Protein AF-A0A919UEI0-F1 (afdb_monomer)

pLDDT: mean 94.54, std 3.65, range [73.5, 98.19]

Organism: NCBI:txid685454

Sequence (59 aa):
MRVGIAPDGRLTVVPPNAVAGQSVTFVAERDLLLGVTACPAATANGGRTLPLVVEIGTP

Solvent-accessible surface area (backbone atoms only — not comparable to full-atom values): 4331 Å² total; per-residue (Å²): 128,36,74,48,73,45,98,89,69,47,77,43,75,38,51,50,90,78,57,92,90,70,84,86,88,82,82,77,95,57,93,78,87,85,86,85,77,63,66,78,56,24,69,50,50,63,71,42,68,62,88,74,89,85,86,87,81,80,135

Mean predicted aligned error: 3.15 Å

Secondary structure (DSSP, 8-state):
-EEEE-TTS-EEEE-----TT-------SS-----------GGGGTTS-----------

Structure (mmCIF, N/CA/C/O backbone):
data_AF-A0A919UEI0-F1
#
_entry.id   AF-A0A919UEI0-F1
#
loop_
_atom_site.group_PDB
_atom_site.id
_atom_site.type_symbol
_atom_site.label_atom_id
_atom_site.label_alt_id
_atom_site.label_comp_id
_atom_site.label_asym_id
_atom_site.label_entity_id
_atom_site.label_seq_id
_atom_site.pdbx_PDB_ins_code
_atom_site.Cartn_x
_atom_site.Cartn_y
_atom_site.Cartn_z
_atom_site.occupancy
_atom_site.B_iso_or_equiv
_atom_site.auth_seq_id
_atom_site.auth_comp_id
_atom_site.auth_asym_id
_atom_site.auth_atom_id
_atom_site.pdbx_PDB_model_num
ATOM 1 N N . MET A 1 1 ? 2.025 2.471 -3.549 1.00 92.50 1 MET A N 1
ATOM 2 C CA . MET A 1 1 ? 2.206 1.907 -4.907 1.00 92.50 1 MET A CA 1
ATOM 3 C C . MET A 1 1 ? 2.427 3.065 -5.870 1.00 92.50 1 MET A C 1
ATOM 5 O O . MET A 1 1 ? 1.757 4.075 -5.699 1.00 92.50 1 MET A O 1
ATOM 9 N N . ARG A 1 2 ? 3.345 2.961 -6.836 1.00 95.94 2 ARG A N 1
ATOM 10 C CA . ARG A 1 2 ? 3.551 4.000 -7.856 1.00 95.94 2 ARG A CA 1
ATOM 11 C C . ARG A 1 2 ? 3.414 3.371 -9.238 1.00 95.94 2 ARG A C 1
ATOM 13 O O . ARG A 1 2 ? 4.256 2.573 -9.642 1.00 95.94 2 ARG A O 1
ATOM 20 N N . VAL A 1 3 ? 2.320 3.701 -9.919 1.00 96.69 3 V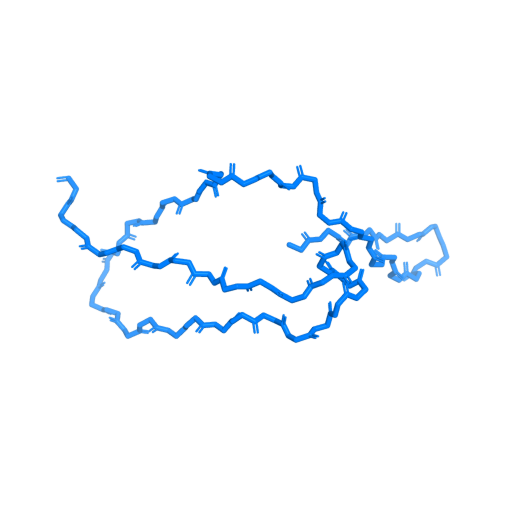AL A N 1
ATOM 21 C CA . VAL A 1 3 ? 1.970 3.150 -11.232 1.00 96.69 3 VAL A CA 1
ATOM 22 C C . VAL A 1 3 ? 1.710 4.298 -12.192 1.00 96.69 3 VAL A C 1
ATOM 24 O O . VAL A 1 3 ? 0.984 5.228 -11.849 1.00 96.69 3 VAL A O 1
ATOM 27 N N . GLY A 1 4 ? 2.315 4.239 -13.372 1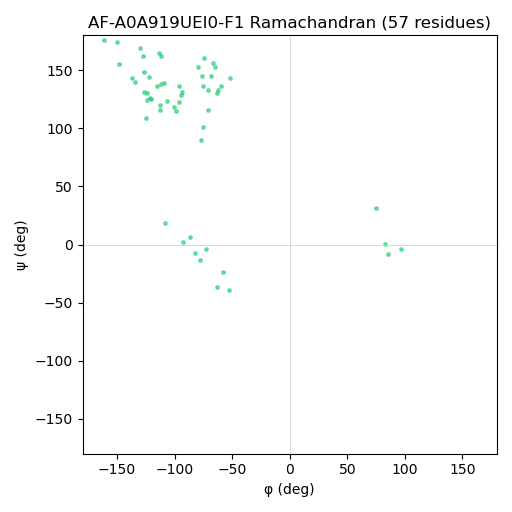.00 96.25 4 GLY A N 1
ATOM 28 C CA . GLY A 1 4 ? 2.031 5.137 -14.486 1.00 96.25 4 GLY A CA 1
ATOM 29 C C . GLY A 1 4 ? 1.393 4.392 -15.655 1.00 96.25 4 GLY A C 1
ATOM 30 O O . GLY A 1 4 ? 1.462 3.164 -15.731 1.00 96.25 4 GLY A O 1
ATOM 31 N N . ILE A 1 5 ? 0.819 5.147 -16.588 1.00 97.75 5 ILE A N 1
ATOM 32 C CA . ILE A 1 5 ? 0.340 4.647 -17.881 1.00 97.75 5 ILE A CA 1
ATOM 33 C C . ILE A 1 5 ? 1.234 5.268 -18.954 1.00 97.75 5 ILE A C 1
ATOM 35 O O . ILE A 1 5 ? 1.349 6.491 -19.034 1.00 97.75 5 ILE A O 1
ATOM 39 N N . ALA A 1 6 ? 1.916 4.431 -19.729 1.00 96.94 6 ALA A N 1
ATOM 40 C CA . ALA A 1 6 ? 2.750 4.863 -20.840 1.00 96.94 6 ALA A CA 1
ATOM 41 C C . ALA A 1 6 ? 1.883 5.290 -22.044 1.00 96.94 6 ALA A C 1
ATOM 43 O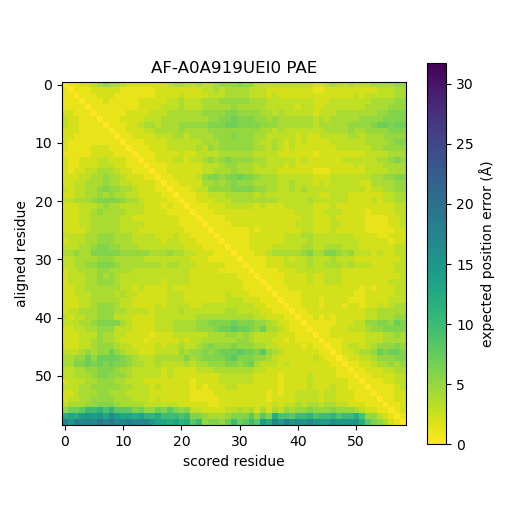 O . ALA A 1 6 ? 0.719 4.894 -22.130 1.00 96.94 6 ALA A O 1
ATOM 44 N N . PRO A 1 7 ? 2.425 6.070 -22.999 1.00 97.69 7 PRO A N 1
ATOM 45 C CA . PRO A 1 7 ? 1.669 6.525 -24.172 1.00 97.69 7 PRO A CA 1
ATOM 46 C C . PRO A 1 7 ? 1.085 5.400 -25.040 1.00 97.69 7 PRO A C 1
ATOM 48 O O . PRO A 1 7 ? 0.106 5.618 -25.745 1.00 97.69 7 PRO A O 1
ATOM 51 N N . ASP A 1 8 ? 1.660 4.198 -24.979 1.00 97.56 8 ASP A N 1
ATOM 52 C CA . ASP A 1 8 ? 1.178 2.993 -25.664 1.00 97.56 8 ASP A CA 1
ATOM 53 C C . ASP A 1 8 ? 0.113 2.215 -24.860 1.00 97.56 8 ASP A C 1
ATOM 55 O O . ASP A 1 8 ? -0.283 1.114 -25.241 1.00 97.56 8 ASP A O 1
ATOM 59 N N . GLY A 1 9 ? -0.343 2.769 -23.732 1.00 97.75 9 GLY A N 1
ATOM 60 C CA . GLY A 1 9 ? -1.348 2.179 -22.850 1.00 97.75 9 GLY A CA 1
ATOM 61 C C . GLY A 1 9 ? -0.802 1.156 -21.852 1.00 97.75 9 GLY A C 1
ATOM 62 O O . GLY A 1 9 ? -1.573 0.614 -21.057 1.00 97.75 9 GLY A O 1
ATOM 63 N N . ARG A 1 10 ? 0.509 0.876 -21.842 1.00 98.19 10 ARG A N 1
ATOM 64 C CA . ARG A 1 10 ? 1.091 -0.090 -20.898 1.00 98.19 10 ARG A CA 1
ATOM 65 C C . ARG A 1 10 ? 1.223 0.502 -19.500 1.00 98.19 10 ARG A C 1
ATOM 67 O O . ARG A 1 10 ? 1.564 1.669 -19.321 1.00 98.19 10 ARG A O 1
ATOM 74 N N . LEU A 1 11 ? 1.027 -0.338 -18.486 1.00 97.00 11 LEU A N 1
ATOM 75 C CA . LEU A 1 11 ? 1.317 0.031 -17.104 1.00 97.00 11 LEU A CA 1
ATOM 76 C C . LEU A 1 11 ? 2.825 0.015 -16.853 1.00 97.00 11 LEU A C 1
ATOM 78 O O . LEU A 1 11 ? 3.522 -0.931 -17.225 1.00 97.00 11 LEU A O 1
ATOM 82 N N . THR A 1 12 ? 3.313 1.031 -16.152 1.00 95.12 12 THR A N 1
ATOM 83 C CA . THR A 1 12 ? 4.668 1.066 -15.600 1.00 95.12 12 THR A CA 1
ATOM 84 C C . THR A 1 12 ? 4.576 1.018 -14.083 1.00 95.12 12 THR A C 1
ATOM 86 O O . THR A 1 12 ? 4.025 1.917 -13.455 1.00 95.12 12 THR A O 1
ATOM 89 N N . VAL A 1 13 ? 5.091 -0.051 -13.479 1.00 94.94 13 VAL A N 1
ATOM 90 C CA . VAL A 1 13 ? 5.174 -0.184 -12.020 1.00 94.94 13 VAL A CA 1
ATOM 91 C C . VAL A 1 13 ? 6.597 0.150 -11.610 1.00 94.94 13 VAL A C 1
ATOM 93 O O . VAL A 1 13 ? 7.538 -0.513 -12.042 1.00 94.94 13 VAL A O 1
ATOM 96 N N . VAL A 1 14 ? 6.756 1.193 -10.803 1.00 93.50 14 VAL A N 1
ATOM 97 C CA . VAL A 1 14 ? 8.067 1.717 -10.401 1.00 93.50 14 VAL A CA 1
ATOM 98 C C . VAL A 1 14 ? 8.160 1.818 -8.876 1.00 93.50 14 VAL A C 1
ATOM 100 O O . VAL A 1 14 ? 7.122 1.812 -8.203 1.00 93.50 14 VAL A O 1
ATOM 103 N N . PRO A 1 15 ? 9.375 1.922 -8.304 1.00 93.56 15 PRO A N 1
ATOM 104 C CA . PRO A 1 15 ? 9.541 2.091 -6.867 1.00 93.56 15 PRO A CA 1
ATOM 105 C C . PRO A 1 15 ? 8.711 3.256 -6.300 1.00 93.56 15 PRO A C 1
ATOM 107 O O . PRO A 1 15 ? 8.569 4.300 -6.955 1.00 93.56 15 PRO A O 1
ATOM 110 N N . PRO A 1 16 ? 8.159 3.109 -5.082 1.00 93.81 16 PRO A N 1
ATOM 111 C CA . PRO A 1 16 ? 7.448 4.192 -4.421 1.00 93.81 16 PRO A CA 1
ATOM 112 C C . PRO A 1 16 ? 8.415 5.339 -4.097 1.00 93.81 16 PRO A C 1
ATOM 114 O O . PRO A 1 16 ? 9.606 5.128 -3.898 1.00 93.81 16 PRO A O 1
ATOM 117 N N . ASN A 1 17 ? 7.890 6.560 -4.023 1.00 92.75 17 ASN A N 1
ATOM 118 C CA . ASN A 1 17 ? 8.613 7.733 -3.518 1.00 92.75 17 ASN A CA 1
ATOM 119 C C . ASN A 1 17 ? 8.387 7.972 -2.014 1.00 92.75 17 ASN A C 1
ATOM 121 O O . ASN A 1 17 ? 8.865 8.969 -1.485 1.00 92.75 17 ASN A O 1
ATOM 125 N N . ALA A 1 18 ? 7.630 7.094 -1.349 1.00 92.00 18 ALA A N 1
ATOM 126 C CA . ALA A 1 18 ? 7.395 7.171 0.084 1.00 92.00 18 ALA A CA 1
ATOM 127 C C . ALA A 1 18 ? 8.684 6.879 0.864 1.00 92.00 18 ALA A C 1
ATOM 129 O O . ALA A 1 18 ? 9.481 6.027 0.464 1.00 92.00 18 ALA A O 1
ATOM 130 N N . VAL A 1 19 ? 8.858 7.565 1.992 1.00 90.88 19 VAL A N 1
ATOM 131 C CA . VAL A 1 19 ? 10.008 7.400 2.894 1.00 90.88 19 VAL A CA 1
ATOM 132 C C . VAL A 1 19 ? 9.582 6.775 4.225 1.00 90.88 19 VAL A C 1
ATOM 134 O O . VAL A 1 19 ? 8.400 6.756 4.567 1.00 90.88 19 VAL A O 1
ATOM 137 N N . ALA A 1 20 ? 10.540 6.237 4.983 1.00 91.94 20 ALA A N 1
ATOM 138 C CA . ALA A 1 20 ? 10.261 5.643 6.290 1.00 91.94 20 AL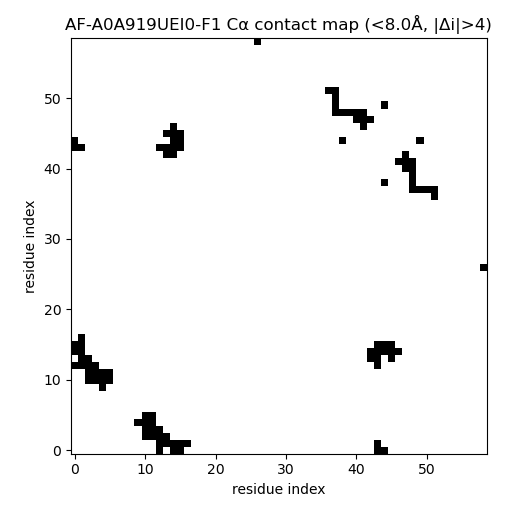A A CA 1
ATOM 139 C C . ALA A 1 20 ? 9.633 6.674 7.247 1.00 91.94 20 ALA A C 1
ATOM 141 O O . ALA A 1 20 ? 10.086 7.814 7.316 1.00 91.94 20 ALA A O 1
ATOM 142 N N . GLY A 1 21 ? 8.594 6.262 7.978 1.00 93.81 21 GLY A N 1
ATOM 143 C CA . GLY A 1 21 ? 7.839 7.126 8.894 1.00 93.81 21 GLY A CA 1
ATOM 144 C C . GLY A 1 21 ? 6.713 7.932 8.236 1.00 93.81 21 GLY A C 1
ATOM 145 O O . GLY A 1 21 ? 5.906 8.523 8.945 1.00 93.81 21 GLY A O 1
ATOM 146 N N . GLN A 1 22 ? 6.608 7.936 6.905 1.00 96.31 22 GLN A N 1
ATOM 147 C CA . GLN A 1 22 ? 5.473 8.554 6.225 1.00 96.31 22 GLN A CA 1
ATOM 148 C C . GLN A 1 22 ? 4.201 7.721 6.439 1.00 96.31 22 GLN A C 1
ATOM 150 O O . GLN A 1 22 ? 4.210 6.503 6.248 1.00 96.31 22 GLN A O 1
ATOM 155 N N . SER A 1 23 ? 3.103 8.386 6.791 1.00 96.44 23 SER A N 1
ATOM 156 C CA . SER A 1 23 ? 1.812 7.757 7.071 1.00 96.44 23 SER A CA 1
ATOM 157 C C . SER A 1 23 ? 0.665 8.426 6.308 1.00 96.44 23 SER A C 1
ATOM 159 O O . SER A 1 23 ? 0.817 9.482 5.689 1.00 96.44 23 SER A O 1
ATOM 161 N N . VAL A 1 24 ? -0.490 7.765 6.335 1.00 96.19 24 VAL A N 1
ATOM 162 C CA . VAL A 1 24 ? -1.785 8.308 5.924 1.00 96.19 24 VAL A CA 1
ATOM 163 C C . VAL A 1 24 ? -2.805 7.916 6.989 1.00 96.19 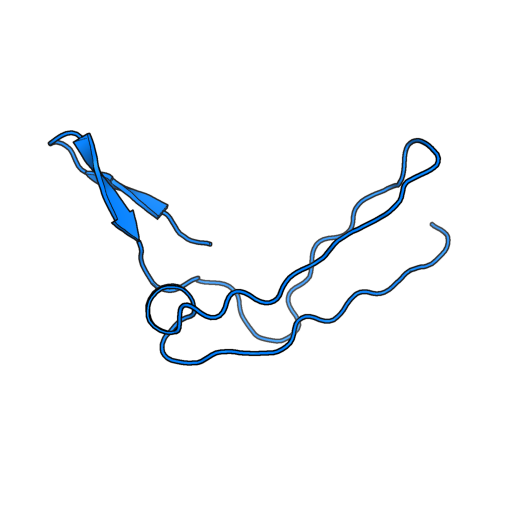24 VAL A C 1
ATOM 165 O O . VAL A 1 24 ? -2.770 6.791 7.488 1.00 96.19 24 VAL A O 1
ATOM 168 N N . THR A 1 25 ? -3.701 8.839 7.328 1.00 96.62 25 THR A N 1
ATOM 169 C CA . THR A 1 25 ? -4.731 8.643 8.353 1.00 96.62 25 THR A CA 1
ATOM 170 C C . THR A 1 25 ? -6.104 8.680 7.706 1.00 96.62 25 THR A C 1
ATOM 172 O O . THR A 1 25 ? -6.379 9.536 6.866 1.00 96.62 25 THR A O 1
ATOM 175 N N . PHE A 1 26 ? -6.969 7.756 8.113 1.00 96.44 26 PHE A N 1
ATOM 176 C CA . PHE A 1 26 ? -8.351 7.668 7.656 1.00 96.44 26 PHE A CA 1
ATOM 177 C C . PHE A 1 26 ? -9.287 7.755 8.860 1.00 96.44 26 PHE A C 1
ATOM 179 O O . PHE A 1 26 ? -8.976 7.214 9.919 1.00 96.44 26 PHE A O 1
ATOM 186 N N . VAL A 1 27 ? -10.441 8.399 8.685 1.00 96.75 27 VAL A N 1
ATOM 187 C CA . VAL A 1 27 ? -11.527 8.382 9.673 1.00 96.75 27 VAL A CA 1
ATOM 188 C C . VAL A 1 27 ? -12.499 7.270 9.297 1.00 96.75 27 VAL A C 1
ATOM 190 O O . VAL A 1 27 ? -12.945 7.187 8.153 1.00 96.75 27 VAL A O 1
ATOM 193 N N . ALA A 1 28 ? -12.830 6.406 10.254 1.00 96.69 28 ALA A N 1
ATOM 194 C CA . ALA A 1 28 ? -13.878 5.414 10.072 1.00 96.69 28 ALA A CA 1
ATOM 195 C C . ALA A 1 28 ? -15.253 6.102 10.168 1.00 96.69 28 ALA A C 1
ATOM 197 O O . ALA A 1 28 ? -15.732 6.391 11.257 1.00 96.69 28 ALA A O 1
ATOM 198 N N . GLU A 1 29 ? -15.893 6.372 9.026 1.00 96.81 29 GLU A N 1
ATOM 199 C CA . GLU A 1 29 ? -17.234 6.995 8.967 1.00 96.81 29 GLU A CA 1
ATOM 200 C C . GLU A 1 29 ? -18.376 6.047 9.394 1.00 96.81 29 GLU A C 1
ATOM 202 O O . GLU A 1 29 ? -19.542 6.435 9.439 1.00 96.81 29 GLU A O 1
ATOM 207 N N . ARG A 1 30 ? -18.046 4.782 9.674 1.00 96.56 30 ARG A N 1
ATOM 208 C CA . ARG A 1 30 ? -18.933 3.713 10.153 1.00 96.56 30 ARG A CA 1
ATOM 209 C C . ARG A 1 30 ? -18.100 2.597 10.785 1.00 96.56 30 ARG A C 1
ATOM 211 O O . ARG A 1 30 ? -16.875 2.618 10.680 1.00 96.56 30 ARG A O 1
ATOM 218 N N . ASP A 1 31 ? -18.759 1.590 11.348 1.00 97.44 31 ASP A N 1
ATOM 219 C CA . ASP A 1 31 ? -18.094 0.375 11.826 1.00 97.44 31 ASP A CA 1
ATOM 220 C C . ASP A 1 31 ? -17.434 -0.377 10.661 1.00 97.44 31 ASP A C 1
ATOM 222 O O . ASP A 1 31 ? -18.052 -0.613 9.616 1.00 97.44 31 ASP A O 1
ATOM 226 N N . LEU A 1 32 ? -16.160 -0.744 10.826 1.00 97.00 32 LEU A N 1
ATOM 227 C CA . LEU A 1 32 ? -15.351 -1.367 9.780 1.00 97.00 32 LEU A CA 1
ATOM 228 C C . LEU A 1 32 ? -14.531 -2.535 10.327 1.00 97.00 32 LEU A C 1
ATOM 230 O O . LEU A 1 32 ? -13.960 -2.469 11.413 1.00 97.00 32 LEU A O 1
ATOM 234 N N . LEU A 1 33 ? -14.393 -3.569 9.498 1.00 97.00 33 LEU A N 1
ATOM 235 C CA . LEU A 1 33 ? -13.337 -4.566 9.620 1.00 97.00 33 LEU A CA 1
ATOM 236 C C . LEU A 1 33 ? -12.225 -4.208 8.628 1.00 97.00 33 LEU A C 1
ATOM 238 O O . LEU A 1 33 ? -12.448 -4.228 7.417 1.00 97.00 33 LEU A O 1
ATOM 242 N N . LEU A 1 34 ? -11.037 -3.871 9.132 1.00 95.81 34 LEU A N 1
ATOM 243 C CA . LEU A 1 34 ? -9.902 -3.472 8.302 1.00 95.81 34 LEU A CA 1
ATOM 244 C C . LEU A 1 34 ? -8.968 -4.661 8.033 1.00 95.81 34 LEU A C 1
ATOM 246 O O . LEU A 1 34 ? -8.424 -5.256 8.959 1.00 95.81 34 LEU A O 1
ATOM 250 N N . GLY A 1 35 ? -8.740 -4.966 6.754 1.00 96.94 35 GLY A N 1
ATOM 251 C CA . GLY A 1 35 ? -7.702 -5.895 6.305 1.00 96.94 35 GLY A CA 1
ATOM 252 C C . GLY A 1 35 ? -6.542 -5.143 5.655 1.00 96.94 35 GLY A C 1
ATOM 253 O O . GLY A 1 35 ? -6.750 -4.415 4.687 1.00 96.94 35 GLY A O 1
ATOM 254 N N . VAL A 1 36 ? -5.320 -5.335 6.160 1.00 96.88 36 VAL A N 1
ATOM 255 C CA . VAL A 1 36 ? -4.096 -4.737 5.598 1.00 96.88 36 VAL A CA 1
ATOM 256 C C . VAL A 1 36 ? -3.091 -5.834 5.276 1.00 96.88 36 VAL A C 1
ATOM 258 O O . VAL A 1 36 ? -2.788 -6.677 6.116 1.00 96.88 36 VAL A O 1
ATOM 261 N N . THR A 1 37 ? -2.542 -5.806 4.061 1.00 96.31 37 THR A N 1
ATOM 262 C CA . THR A 1 37 ? -1.510 -6.752 3.618 1.00 96.31 37 THR A CA 1
ATOM 263 C C . THR A 1 37 ? -0.248 -6.012 3.203 1.00 96.31 37 THR A C 1
ATOM 265 O O . THR A 1 37 ? -0.290 -5.154 2.317 1.00 96.31 37 THR A O 1
ATOM 268 N N . ALA A 1 38 ? 0.893 -6.387 3.778 1.00 95.88 38 ALA A N 1
ATOM 269 C CA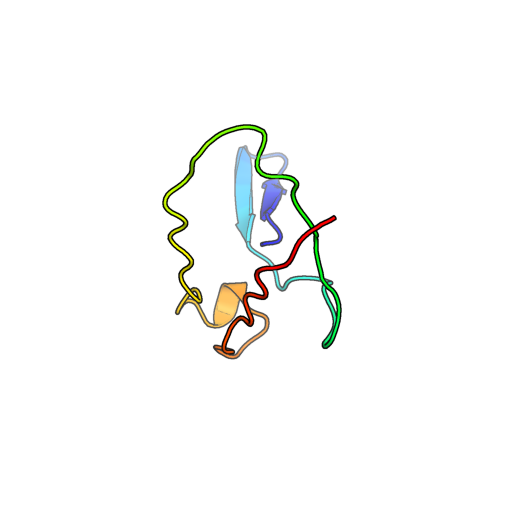 . ALA A 1 38 ? 2.188 -5.981 3.251 1.00 95.88 38 ALA A CA 1
ATOM 270 C C . ALA A 1 38 ? 2.448 -6.731 1.933 1.00 95.88 38 ALA A C 1
ATOM 272 O O . ALA A 1 38 ? 2.534 -7.958 1.907 1.00 95.88 38 ALA A O 1
ATOM 273 N N . CYS A 1 39 ? 2.529 -5.995 0.823 1.00 94.75 39 CYS A N 1
ATOM 274 C CA . CYS A 1 39 ? 2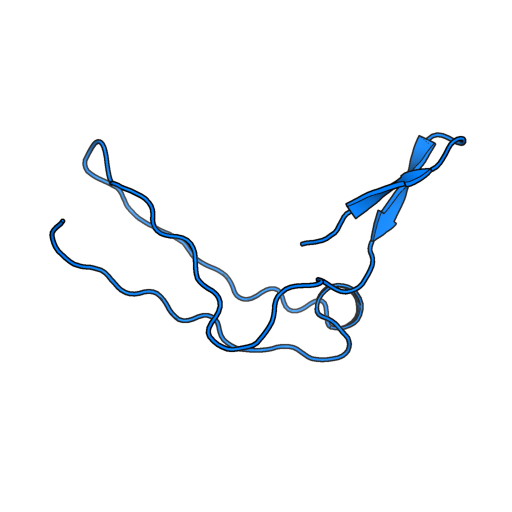.709 -6.584 -0.502 1.00 94.75 39 CYS A CA 1
ATOM 275 C C . CYS A 1 39 ? 4.053 -7.341 -0.593 1.00 94.75 39 CYS A C 1
ATOM 277 O O . CYS A 1 39 ? 5.085 -6.762 -0.244 1.00 94.75 39 CYS A O 1
ATOM 279 N N . PRO A 1 40 ? 4.093 -8.582 -1.116 1.00 95.38 40 PRO A N 1
ATOM 280 C CA . PRO A 1 40 ? 5.331 -9.358 -1.224 1.00 95.38 40 PRO A CA 1
ATOM 281 C C . PRO A 1 40 ? 6.186 -9.013 -2.462 1.00 95.38 40 PRO A C 1
ATOM 283 O O . PRO A 1 40 ? 7.305 -9.503 -2.597 1.00 95.38 40 PRO A O 1
ATOM 286 N N . ALA A 1 41 ? 5.695 -8.185 -3.390 1.00 94.31 41 ALA A N 1
ATOM 287 C CA . ALA A 1 41 ? 6.379 -7.893 -4.653 1.00 94.31 41 ALA A CA 1
ATOM 288 C C . ALA A 1 41 ? 7.544 -6.898 -4.472 1.00 94.31 41 ALA A C 1
ATOM 290 O O . ALA A 1 41 ? 7.373 -5.685 -4.597 1.00 94.31 41 ALA A O 1
ATOM 291 N N . ALA A 1 42 ? 8.751 -7.409 -4.210 1.00 91.19 42 ALA A N 1
ATOM 292 C CA . ALA A 1 42 ? 9.942 -6.598 -3.931 1.00 91.19 42 ALA A CA 1
ATOM 293 C C . ALA A 1 42 ? 10.236 -5.520 -4.996 1.00 91.19 42 ALA A C 1
ATOM 295 O O . ALA A 1 42 ? 10.577 -4.393 -4.643 1.00 91.19 42 ALA A O 1
ATOM 296 N N . THR A 1 43 ? 10.053 -5.815 -6.287 1.00 89.81 43 THR A N 1
ATOM 297 C CA . THR A 1 43 ? 10.284 -4.850 -7.382 1.00 89.81 43 THR A CA 1
ATOM 298 C C . THR A 1 43 ? 9.346 -3.641 -7.317 1.00 89.81 43 THR A C 1
ATOM 300 O O . THR A 1 43 ? 9.779 -2.517 -7.557 1.00 89.81 43 THR A O 1
ATOM 303 N N . ALA A 1 44 ? 8.091 -3.840 -6.904 1.00 92.19 44 ALA A N 1
ATOM 304 C CA . ALA A 1 44 ? 7.118 -2.766 -6.698 1.00 92.19 44 ALA A CA 1
ATOM 305 C C . ALA A 1 44 ? 7.329 -2.000 -5.378 1.00 92.19 44 ALA A C 1
ATOM 307 O O . ALA A 1 44 ? 6.770 -0.919 -5.201 1.00 92.19 44 ALA A O 1
ATOM 308 N N . ASN A 1 45 ? 8.142 -2.541 -4.466 1.00 94.25 45 ASN A N 1
ATOM 309 C CA . ASN A 1 45 ? 8.411 -2.004 -3.129 1.00 94.25 45 ASN A CA 1
ATOM 310 C C . ASN A 1 45 ? 9.829 -1.416 -2.986 1.00 94.25 45 ASN A C 1
ATOM 312 O O . ASN A 1 45 ? 10.334 -1.267 -1.877 1.00 94.25 45 ASN A O 1
ATOM 316 N N . GLY A 1 46 ? 10.504 -1.097 -4.094 1.00 91.06 46 GLY A N 1
ATOM 317 C CA . GLY A 1 46 ? 11.849 -0.509 -4.044 1.00 91.06 46 GLY A CA 1
ATOM 318 C C . GLY A 1 46 ? 12.957 -1.501 -3.676 1.00 91.06 46 GLY A C 1
ATOM 319 O O . GLY A 1 46 ? 13.947 -1.123 -3.058 1.00 91.06 46 GLY A O 1
ATOM 320 N N . GLY A 1 47 ? 12.797 -2.773 -4.051 1.00 92.38 47 GLY A N 1
ATOM 321 C CA . GLY A 1 47 ? 13.829 -3.810 -3.958 1.00 92.38 47 GLY A CA 1
ATOM 322 C C . GLY A 1 47 ? 13.755 -4.703 -2.718 1.00 92.38 47 GLY A C 1
ATOM 323 O O . GLY A 1 47 ? 14.514 -5.662 -2.625 1.00 92.38 47 GLY A O 1
ATOM 324 N N . ARG A 1 48 ? 12.838 -4.442 -1.780 1.00 91.56 48 ARG A N 1
ATOM 325 C CA . ARG A 1 48 ? 12.670 -5.236 -0.549 1.00 91.56 48 ARG A CA 1
ATOM 326 C C . ARG A 1 48 ? 11.222 -5.253 -0.082 1.00 91.56 48 ARG A C 1
ATOM 328 O O . ARG A 1 48 ? 10.460 -4.335 -0.361 1.00 91.56 48 ARG A O 1
ATOM 335 N N . THR A 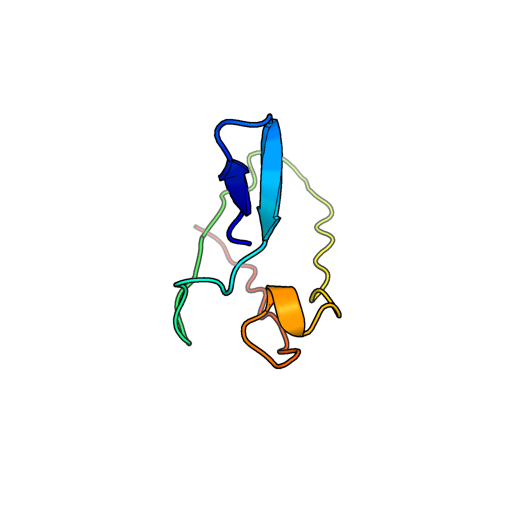1 49 ? 10.852 -6.282 0.667 1.00 92.62 49 THR A N 1
ATOM 336 C CA . THR A 1 49 ? 9.564 -6.362 1.364 1.00 92.62 49 THR A CA 1
ATOM 337 C C . THR A 1 49 ? 9.722 -5.840 2.784 1.00 92.62 49 THR A C 1
ATOM 339 O O . THR A 1 49 ? 10.658 -6.223 3.487 1.00 92.62 49 THR A O 1
ATOM 342 N N . LEU A 1 50 ? 8.823 -4.955 3.201 1.00 90.50 50 LEU A N 1
ATOM 343 C CA . LEU A 1 50 ? 8.841 -4.316 4.514 1.00 90.50 50 LEU A CA 1
ATOM 344 C C . LEU A 1 50 ? 7.492 -4.507 5.212 1.00 90.50 50 LEU A C 1
ATOM 346 O O . LEU A 1 50 ? 6.474 -4.574 4.520 1.00 90.50 50 LEU A O 1
ATOM 350 N N . PRO A 1 51 ? 7.465 -4.592 6.554 1.00 93.38 51 PRO A N 1
ATOM 351 C CA . PRO A 1 51 ? 6.209 -4.603 7.289 1.00 93.38 51 PRO A CA 1
ATOM 352 C C . PRO A 1 51 ? 5.489 -3.255 7.153 1.00 93.38 51 PRO A C 1
ATOM 354 O O . PRO A 1 51 ? 6.116 -2.219 6.919 1.00 93.38 51 PRO A O 1
ATOM 357 N N . LEU A 1 52 ? 4.169 -3.280 7.336 1.00 94.75 52 LEU A N 1
ATOM 358 C CA . LEU A 1 52 ? 3.332 -2.091 7.482 1.00 94.75 52 LEU A CA 1
ATOM 359 C C . LEU A 1 52 ? 2.847 -2.007 8.927 1.00 94.75 52 LEU A C 1
ATOM 361 O O . LEU A 1 52 ? 2.471 -3.023 9.510 1.00 94.75 52 LEU A O 1
ATOM 365 N N . VAL A 1 53 ? 2.850 -0.798 9.483 1.00 96.12 53 VAL A N 1
ATOM 366 C CA . VAL A 1 53 ? 2.292 -0.515 10.808 1.00 96.12 53 VAL A CA 1
ATOM 367 C C . VAL A 1 53 ? 0.875 0.013 10.629 1.00 96.12 53 VAL A C 1
ATOM 369 O O . VAL A 1 53 ? 0.624 0.829 9.742 1.00 96.12 53 VAL A O 1
ATOM 372 N N . VAL A 1 54 ? -0.041 -0.471 11.464 1.00 96.88 54 VAL A N 1
ATOM 373 C CA . VAL A 1 54 ? -1.415 0.022 11.555 1.00 96.88 54 VAL A CA 1
ATOM 374 C C . VAL A 1 54 ? -1.655 0.436 12.996 1.00 96.88 54 VAL A C 1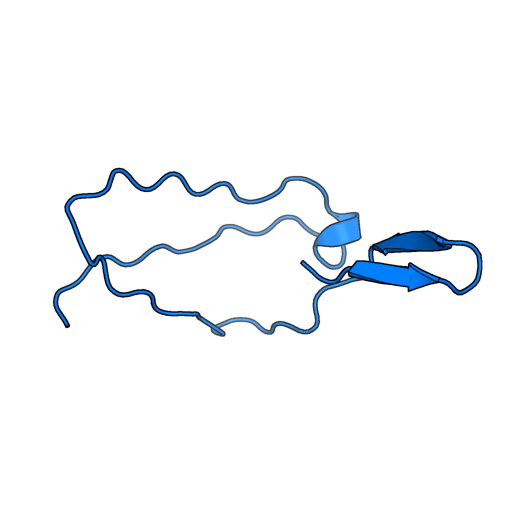
ATOM 376 O O . VAL A 1 54 ? -1.485 -0.371 13.907 1.00 96.88 54 VAL A O 1
ATOM 379 N N . GLU A 1 55 ? -2.061 1.684 13.181 1.00 97.06 55 GLU A N 1
ATOM 380 C CA . GLU A 1 55 ? -2.459 2.232 14.473 1.00 97.06 55 GLU A CA 1
ATOM 381 C C . GLU A 1 55 ? -3.962 2.512 14.441 1.00 97.06 55 GLU A C 1
ATOM 383 O O . GLU A 1 55 ? -4.493 2.993 13.438 1.00 97.06 55 GLU A O 1
ATOM 388 N N . ILE A 1 56 ? -4.652 2.175 15.530 1.00 96.44 56 ILE A N 1
ATOM 389 C CA . ILE A 1 56 ? -6.079 2.441 15.715 1.00 96.44 56 ILE A CA 1
ATOM 390 C C . ILE A 1 56 ? -6.203 3.313 16.957 1.00 96.44 56 ILE A C 1
ATOM 392 O O . ILE A 1 56 ? -5.717 2.946 18.027 1.00 96.44 56 ILE A O 1
ATOM 396 N N . GLY A 1 57 ? -6.855 4.460 16.810 1.00 93.81 57 GLY A N 1
ATOM 397 C CA . GLY A 1 57 ? -7.069 5.415 17.886 1.00 93.81 57 GLY A CA 1
ATOM 398 C C . GLY A 1 57 ? -8.367 6.183 17.686 1.00 93.81 57 GLY A C 1
ATOM 399 O O . GLY A 1 57 ? -9.047 6.036 16.668 1.00 93.81 57 GLY A O 1
ATOM 400 N N . THR A 1 58 ? -8.715 6.992 18.677 1.00 87.25 58 THR A N 1
ATOM 401 C CA . THR A 1 58 ? -9.774 7.990 18.534 1.00 87.25 58 THR A CA 1
ATOM 402 C C . THR A 1 58 ? -9.232 9.221 17.801 1.00 87.25 58 THR A C 1
ATOM 404 O O . THR A 1 58 ? -8.027 9.472 17.890 1.00 87.25 58 THR A O 1
ATOM 407 N N . PRO A 1 59 ? -10.088 9.976 17.092 1.00 73.50 59 PRO A N 1
ATOM 408 C CA . PRO A 1 59 ? -9.718 11.280 16.544 1.00 73.50 59 PRO A CA 1
ATOM 409 C C . PRO A 1 59 ? -9.193 12.251 17.607 1.00 73.50 59 PRO A C 1
ATOM 411 O O . PRO A 1 59 ? -9.615 12.125 18.783 1.00 73.50 59 PRO A O 1
#

Radius of gyration: 14.96 Å; Cα contacts (8 Å, |Δi|>4): 51; chains: 1; bounding box: 33×21×44 Å

Foldseek 3Di:
DDWDQDPVRDIDQAEDPDDPPDDDDDDDPDDDDDDDDFDQPCRNHVNGTDDDDDDDDDD